Protein AF-A0A6B2XNI1-F1 (afdb_monomer)

Structure (mmCIF, N/CA/C/O backbone):
data_AF-A0A6B2XNI1-F1
#
_entry.id   AF-A0A6B2XNI1-F1
#
loop_
_atom_site.group_PDB
_atom_site.id
_atom_site.type_symbol
_atom_site.label_atom_id
_atom_site.label_alt_id
_atom_site.label_comp_id
_atom_site.label_asym_id
_atom_site.label_entity_id
_atom_site.label_seq_id
_atom_site.pdbx_PDB_ins_code
_atom_site.Cartn_x
_atom_site.Cartn_y
_atom_site.Cartn_z
_atom_site.occupancy
_atom_site.B_iso_or_equiv
_atom_site.auth_seq_id
_atom_site.auth_comp_id
_atom_site.auth_asym_id
_atom_site.auth_atom_id
_atom_site.pdbx_PDB_model_num
ATOM 1 N N . THR A 1 1 ? -15.468 13.802 8.397 1.00 84.31 1 THR A N 1
ATOM 2 C CA . THR A 1 1 ? -14.551 12.670 8.661 1.00 84.31 1 THR A CA 1
ATOM 3 C C . THR A 1 1 ? -15.213 11.389 8.190 1.00 84.31 1 THR A C 1
ATOM 5 O O . THR A 1 1 ? -16.422 11.409 7.988 1.00 84.31 1 THR A O 1
ATOM 8 N N . VAL A 1 2 ? -14.465 10.295 7.998 1.00 89.69 2 VAL A N 1
ATOM 9 C CA . VAL A 1 2 ? -15.068 8.983 7.670 1.00 89.69 2 VAL A CA 1
ATOM 10 C C . VAL A 1 2 ? -16.081 8.567 8.742 1.00 89.69 2 VAL A C 1
ATOM 12 O O . VAL A 1 2 ? -17.161 8.098 8.404 1.00 89.69 2 VAL A O 1
ATOM 15 N N . ASP A 1 3 ? -15.788 8.853 10.015 1.00 91.31 3 ASP A N 1
ATOM 16 C CA . ASP A 1 3 ? -16.727 8.674 11.130 1.00 91.31 3 ASP A CA 1
ATOM 17 C C . ASP A 1 3 ? -18.096 9.334 10.878 1.00 91.31 3 ASP A C 1
ATOM 19 O O . ASP A 1 3 ? -19.131 8.683 11.011 1.00 91.31 3 ASP A O 1
ATOM 23 N N . 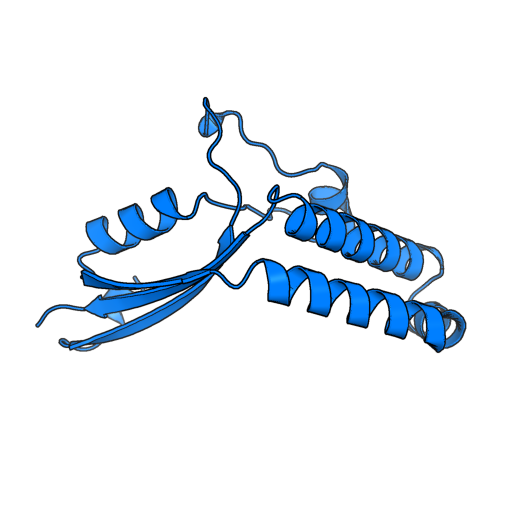ALA A 1 4 ? -18.124 10.603 10.459 1.00 94.00 4 ALA A N 1
ATOM 24 C CA . ALA A 1 4 ? -19.371 11.342 10.247 1.00 94.00 4 ALA A CA 1
ATOM 25 C C . ALA A 1 4 ? -20.240 10.776 9.105 1.00 94.00 4 ALA A C 1
ATOM 27 O O . ALA A 1 4 ? -21.420 11.106 9.015 1.00 94.00 4 ALA A O 1
ATOM 28 N N . LEU A 1 5 ? -19.666 9.939 8.234 1.00 96.12 5 LEU A N 1
ATOM 29 C CA . LEU A 1 5 ? -20.365 9.289 7.123 1.00 96.12 5 LEU A CA 1
ATOM 30 C C . LEU A 1 5 ? -20.950 7.920 7.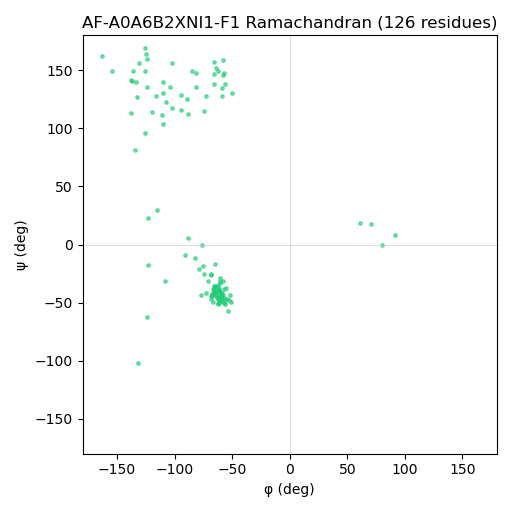502 1.00 96.12 5 LEU A C 1
ATOM 32 O O . LEU A 1 5 ? -21.705 7.346 6.719 1.00 96.12 5 LEU A O 1
ATOM 36 N N . LEU A 1 6 ? -20.614 7.390 8.681 1.00 97.31 6 LEU A N 1
ATOM 37 C CA . LEU A 1 6 ? -21.093 6.099 9.162 1.00 97.31 6 LEU A CA 1
ATOM 38 C C . LEU A 1 6 ? -22.175 6.281 10.230 1.00 97.31 6 LEU A C 1
ATOM 40 O O . LEU A 1 6 ? -22.046 7.083 11.162 1.00 97.31 6 LEU A O 1
ATOM 44 N N . ALA A 1 7 ? -23.244 5.494 10.100 1.00 97.38 7 ALA A N 1
ATOM 45 C CA . ALA A 1 7 ? -24.245 5.341 11.147 1.00 97.38 7 ALA A CA 1
ATOM 46 C C . ALA A 1 7 ? -23.635 4.651 12.387 1.00 97.38 7 ALA A C 1
ATOM 48 O O . ALA A 1 7 ? -22.649 3.918 12.242 1.00 97.38 7 ALA A O 1
ATOM 49 N N . PRO A 1 8 ? -24.217 4.833 13.586 1.00 96.81 8 PRO A N 1
ATOM 50 C CA . PRO A 1 8 ? -23.864 4.041 14.765 1.00 96.81 8 PRO A CA 1
ATOM 51 C C . PRO A 1 8 ? -23.887 2.532 14.454 1.00 96.81 8 PRO A C 1
ATOM 53 O O . PRO A 1 8 ? -24.834 2.037 13.838 1.00 96.81 8 PRO A O 1
ATOM 56 N N . GLY A 1 9 ? -22.824 1.807 14.811 1.00 96.88 9 GLY A N 1
ATOM 57 C CA . GLY A 1 9 ? -22.617 0.393 14.455 1.00 96.88 9 GLY A CA 1
ATOM 58 C C . GLY A 1 9 ? -22.092 0.136 13.031 1.00 96.88 9 GLY A C 1
ATOM 59 O O . GLY A 1 9 ? -21.888 -1.020 12.649 1.00 96.88 9 GLY A O 1
ATOM 60 N N . GLY A 1 10 ? -21.872 1.184 12.231 1.00 97.81 10 GLY A N 1
ATOM 61 C CA . GLY A 1 10 ? -21.325 1.099 10.877 1.00 97.81 10 GLY A CA 1
ATOM 62 C C . GLY A 1 10 ? -19.892 0.559 10.848 1.00 97.81 10 GLY A C 1
ATOM 63 O O . GLY A 1 10 ? -19.132 0.724 11.801 1.00 97.81 10 GLY A O 1
ATOM 64 N N . ARG A 1 11 ? -19.514 -0.091 9.741 1.00 97.94 11 ARG A N 1
ATOM 65 C CA . ARG A 1 11 ? -18.201 -0.732 9.573 1.00 97.94 11 ARG A CA 1
ATOM 66 C C . ARG A 1 11 ? -17.341 0.013 8.560 1.00 97.94 11 ARG A C 1
ATOM 68 O O . ARG A 1 11 ? -17.830 0.401 7.502 1.00 97.94 11 ARG A O 1
ATOM 75 N N . LEU A 1 12 ? -16.056 0.132 8.868 1.00 98.12 12 LEU A N 1
ATOM 76 C CA . LEU A 1 12 ? -15.007 0.620 7.984 1.00 98.12 12 LEU A CA 1
ATOM 77 C C . LEU A 1 12 ? -14.017 -0.516 7.735 1.00 98.12 12 LEU A C 1
ATOM 79 O O . LEU A 1 12 ? -13.505 -1.097 8.687 1.00 98.12 12 LEU A O 1
ATOM 83 N N . LEU A 1 13 ? -13.723 -0.809 6.471 1.00 98.31 13 LEU A N 1
ATOM 84 C CA . LEU A 1 13 ? -12.600 -1.665 6.101 1.00 98.31 13 LEU A CA 1
ATOM 85 C C . LEU A 1 13 ? -11.539 -0.798 5.428 1.00 98.31 13 LEU A C 1
ATOM 87 O O . LEU A 1 13 ? -11.700 -0.398 4.276 1.00 98.31 13 LEU A O 1
ATOM 91 N N . ASN A 1 14 ? -10.468 -0.489 6.153 1.00 98.06 14 ASN A N 1
ATOM 92 C CA . ASN A 1 14 ? -9.328 0.231 5.604 1.00 98.06 14 ASN A CA 1
ATOM 93 C C . ASN A 1 14 ? -8.330 -0.768 5.005 1.00 98.06 14 ASN A C 1
ATOM 95 O O . ASN A 1 14 ? -7.705 -1.528 5.743 1.00 98.06 14 ASN A O 1
ATOM 99 N N . HIS A 1 15 ? -8.177 -0.764 3.681 1.00 98.12 15 HIS A N 1
ATOM 100 C CA . HIS A 1 15 ? -7.161 -1.546 2.977 1.00 98.12 15 HIS A CA 1
ATOM 101 C C . HIS A 1 15 ? -6.001 -0.636 2.576 1.00 98.12 15 HIS A C 1
ATOM 103 O O . HIS A 1 15 ? -6.194 0.292 1.792 1.00 98.12 15 HIS A O 1
ATOM 109 N N . GLN A 1 16 ? -4.809 -0.901 3.104 1.00 95.88 16 GLN A N 1
ATOM 110 C CA . GLN A 1 16 ? -3.646 -0.035 2.925 1.00 95.88 16 GLN A CA 1
ATOM 111 C C . GLN A 1 16 ? -2.375 -0.822 2.618 1.00 95.88 16 GLN A C 1
ATOM 113 O O . GLN A 1 16 ? -2.180 -1.935 3.113 1.00 95.88 16 GLN A O 1
ATOM 118 N N . ILE A 1 17 ? -1.479 -0.195 1.858 1.00 97.56 17 ILE A N 1
ATOM 119 C CA . ILE A 1 17 ? -0.057 -0.540 1.872 1.00 97.56 17 ILE A CA 1
ATOM 120 C C . ILE A 1 17 ? 0.553 0.164 3.086 1.00 97.56 17 ILE A C 1
ATOM 122 O O . ILE A 1 17 ? 0.255 1.327 3.343 1.00 97.56 17 ILE A O 1
ATOM 126 N N . ALA A 1 18 ? 1.383 -0.547 3.835 1.00 96.50 18 ALA A N 1
ATOM 127 C CA . ALA A 1 18 ? 2.070 -0.040 5.012 1.00 96.50 18 ALA A CA 1
ATOM 128 C C . ALA A 1 18 ? 3.581 -0.256 4.883 1.00 96.50 18 ALA A C 1
ATOM 130 O O . ALA A 1 18 ? 4.051 -1.015 4.030 1.00 96.50 18 ALA A O 1
ATOM 131 N N . ARG A 1 19 ? 4.344 0.364 5.778 1.00 95.44 19 ARG A N 1
ATOM 132 C CA . ARG A 1 19 ? 5.771 0.080 5.974 1.00 95.44 19 ARG A CA 1
ATOM 133 C C . ARG A 1 19 ? 6.065 -0.281 7.433 1.00 95.44 19 ARG A C 1
ATOM 135 O O . ARG A 1 19 ? 5.237 -0.012 8.306 1.00 95.44 19 ARG A O 1
ATOM 142 N N . PRO A 1 20 ? 7.225 -0.884 7.730 1.00 94.50 20 PRO A N 1
ATOM 143 C CA . PRO A 1 20 ? 7.729 -0.932 9.095 1.00 94.50 20 PRO A CA 1
ATOM 144 C C . PRO A 1 20 ? 7.883 0.482 9.686 1.00 94.50 20 PRO A C 1
ATOM 146 O O . PRO A 1 20 ? 8.180 1.424 8.942 1.00 94.50 20 PRO A O 1
ATOM 149 N N . PRO A 1 21 ? 7.691 0.645 11.005 1.00 94.44 21 PRO A N 1
ATOM 150 C CA . PRO A 1 21 ? 8.018 1.896 11.672 1.00 94.44 21 PRO A CA 1
ATOM 151 C C . PRO A 1 21 ? 9.529 2.150 11.635 1.00 94.44 21 PRO A C 1
ATOM 153 O O . PRO A 1 21 ? 10.336 1.218 11.698 1.00 94.44 21 PRO A O 1
ATOM 156 N N . GLU A 1 22 ? 9.897 3.418 11.560 1.00 92.00 22 GLU A N 1
ATOM 157 C CA . GLU A 1 22 ? 11.252 3.932 11.683 1.00 92.00 22 GLU A CA 1
ATOM 158 C C . GLU A 1 22 ? 11.457 4.536 13.084 1.00 92.00 22 GLU A C 1
ATOM 160 O O . GLU A 1 22 ? 10.492 4.918 13.748 1.00 92.00 22 GLU A O 1
ATOM 165 N N . PRO A 1 23 ? 12.706 4.623 13.582 1.00 91.38 23 PRO A N 1
ATOM 166 C CA . PRO A 1 23 ? 12.981 5.267 14.869 1.00 91.38 23 PRO A CA 1
ATOM 167 C C . PRO A 1 23 ? 12.584 6.748 14.916 1.00 91.38 23 PRO A C 1
ATOM 169 O O . PRO A 1 23 ? 12.219 7.244 15.979 1.00 91.38 23 PRO A O 1
ATOM 172 N N . ASP A 1 24 ? 12.676 7.435 13.775 1.00 91.62 24 ASP A N 1
ATOM 173 C CA . ASP A 1 24 ? 12.286 8.830 13.593 1.00 91.62 24 ASP A CA 1
ATOM 174 C C . ASP A 1 24 ? 11.302 8.925 12.420 1.00 91.62 24 ASP A C 1
ATOM 176 O O . ASP A 1 24 ? 11.688 8.959 11.254 1.00 91.62 24 ASP A O 1
ATOM 180 N N . GLU A 1 25 ? 10.012 8.929 12.745 1.00 90.25 25 GLU A N 1
ATOM 181 C CA . GLU A 1 25 ? 8.934 8.998 11.756 1.00 90.25 25 GLU A CA 1
ATOM 182 C C . GLU A 1 25 ? 8.869 10.359 11.041 1.00 90.25 25 GLU A C 1
ATOM 184 O O . GLU A 1 25 ? 8.413 10.420 9.902 1.00 90.25 25 GLU A O 1
ATOM 189 N N . GLU A 1 26 ? 9.353 11.446 11.655 1.00 88.06 26 GLU A N 1
ATOM 190 C CA . GLU A 1 26 ? 9.365 12.780 11.031 1.00 88.06 26 GLU A CA 1
ATOM 191 C C . GLU A 1 26 ? 10.450 12.895 9.948 1.00 88.06 26 GLU A C 1
ATOM 193 O O . GLU A 1 26 ? 10.332 13.688 9.000 1.00 88.06 26 GLU A O 1
ATOM 198 N N . ALA A 1 27 ? 11.502 12.082 10.061 1.00 85.25 27 ALA A N 1
ATOM 199 C CA . ALA A 1 27 ? 12.569 11.980 9.076 1.00 85.25 27 ALA A CA 1
ATOM 200 C C . ALA A 1 27 ? 12.226 11.070 7.887 1.00 85.25 27 ALA A C 1
ATOM 202 O O . ALA A 1 27 ? 12.950 11.118 6.889 1.00 85.25 27 ALA A O 1
ATOM 203 N N . HIS A 1 28 ? 11.142 10.286 7.949 1.00 85.06 28 HIS A N 1
ATOM 204 C CA . HIS A 1 28 ? 10.765 9.392 6.856 1.00 85.06 28 HIS A CA 1
ATOM 205 C C . HIS A 1 28 ? 10.539 10.174 5.556 1.00 85.06 28 HIS A C 1
ATOM 207 O O . HIS A 1 28 ? 9.890 11.224 5.538 1.00 85.06 28 HIS A O 1
ATOM 213 N N . ARG A 1 29 ? 11.083 9.668 4.449 1.00 84.19 29 ARG A N 1
ATOM 214 C CA . ARG A 1 29 ? 10.876 10.213 3.105 1.00 84.19 29 ARG A CA 1
ATOM 215 C C . ARG A 1 29 ? 10.564 9.070 2.156 1.00 84.19 29 ARG A C 1
ATOM 217 O O . ARG A 1 29 ? 11.204 8.018 2.216 1.00 84.19 29 ARG A O 1
ATOM 224 N N . ILE A 1 30 ? 9.618 9.308 1.255 1.00 84.94 30 ILE A N 1
ATOM 225 C CA . ILE A 1 30 ? 9.372 8.410 0.134 1.00 84.94 30 ILE A CA 1
ATOM 226 C C . ILE A 1 30 ? 10.614 8.327 -0.770 1.00 84.94 30 ILE A C 1
ATOM 228 O O . ILE A 1 30 ? 11.401 9.266 -0.881 1.00 84.94 30 ILE A O 1
ATOM 232 N N . ASP A 1 31 ? 10.796 7.172 -1.409 1.00 90.00 31 ASP A N 1
ATOM 233 C CA . ASP A 1 31 ? 11.847 6.952 -2.399 1.00 90.00 31 ASP A CA 1
ATOM 234 C C . ASP A 1 31 ? 11.718 7.942 -3.573 1.00 90.00 31 ASP A C 1
ATOM 236 O O . ASP A 1 31 ? 10.657 8.048 -4.192 1.00 90.00 31 ASP A O 1
ATOM 240 N N . GLU A 1 32 ? 12.813 8.637 -3.898 1.00 92.56 32 GLU A N 1
ATOM 241 C CA . GLU A 1 32 ? 12.838 9.706 -4.908 1.00 92.56 32 GLU A CA 1
ATOM 242 C C . GLU A 1 32 ? 12.383 9.231 -6.296 1.00 92.56 32 GLU A C 1
ATOM 244 O O . GLU A 1 32 ? 11.797 10.000 -7.057 1.00 92.56 32 GLU A O 1
ATOM 249 N N . PHE A 1 33 ? 12.631 7.964 -6.655 1.00 94.81 33 PHE A N 1
ATOM 250 C CA . PHE A 1 33 ? 12.163 7.425 -7.929 1.00 94.81 33 PHE A CA 1
ATOM 251 C C . PHE A 1 33 ? 10.648 7.203 -7.913 1.00 94.81 33 PHE A C 1
ATOM 253 O O . PHE A 1 33 ? 9.975 7.508 -8.901 1.00 94.81 33 PHE A O 1
ATOM 260 N N . ILE A 1 34 ? 10.099 6.678 -6.815 1.00 93.38 34 ILE A N 1
ATOM 261 C CA . ILE A 1 34 ? 8.650 6.480 -6.689 1.00 93.38 34 ILE A CA 1
ATOM 262 C C . ILE A 1 34 ? 7.931 7.829 -6.727 1.00 93.38 34 ILE A C 1
ATOM 264 O O . ILE A 1 34 ? 6.975 7.962 -7.494 1.00 93.38 34 ILE A O 1
ATOM 268 N N . ASP A 1 35 ? 8.419 8.814 -5.975 1.00 93.56 35 ASP A N 1
ATOM 269 C CA . ASP A 1 35 ? 7.849 10.163 -5.932 1.00 93.56 35 ASP A CA 1
ATOM 270 C C . ASP A 1 35 ? 7.904 10.847 -7.306 1.00 93.56 35 ASP A C 1
ATOM 272 O O . ASP A 1 35 ? 6.891 11.301 -7.836 1.00 93.56 35 ASP A O 1
ATOM 276 N N . ALA A 1 36 ? 9.063 10.821 -7.969 1.00 94.25 36 ALA A N 1
ATOM 277 C CA . ALA A 1 36 ? 9.230 11.509 -9.245 1.00 94.25 36 ALA A CA 1
ATOM 278 C C . ALA A 1 36 ? 8.476 10.853 -10.419 1.00 94.25 36 ALA A C 1
ATOM 280 O O . ALA A 1 36 ? 8.091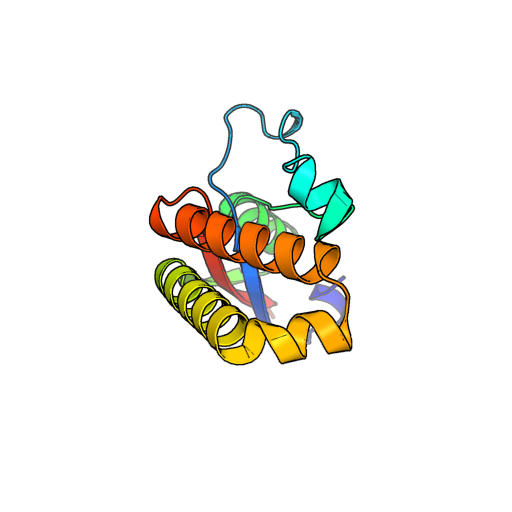 11.548 -11.364 1.00 94.25 36 ALA A O 1
ATOM 281 N N . TYR A 1 37 ? 8.299 9.525 -10.419 1.00 95.19 37 TYR A N 1
ATOM 282 C CA . TYR A 1 37 ? 7.874 8.797 -11.625 1.00 95.19 37 TYR A CA 1
ATOM 283 C C . TYR A 1 37 ? 6.596 7.965 -11.493 1.00 95.19 37 TYR A C 1
ATOM 285 O O . TYR A 1 37 ? 6.030 7.593 -12.528 1.00 95.19 37 TYR A O 1
ATOM 293 N N . VAL A 1 38 ? 6.145 7.638 -10.278 1.00 95.69 38 VAL A N 1
ATOM 294 C CA . VAL A 1 38 ? 5.055 6.669 -10.069 1.00 95.69 38 VAL A CA 1
ATOM 295 C C . VAL A 1 38 ? 3.910 7.267 -9.259 1.00 95.69 38 VAL A C 1
ATOM 297 O O . VAL A 1 38 ? 2.799 7.369 -9.781 1.00 95.69 38 VAL A O 1
ATOM 300 N N . PHE A 1 39 ? 4.180 7.666 -8.016 1.00 94.31 39 PHE A N 1
ATOM 301 C CA . PHE A 1 39 ? 3.201 8.211 -7.077 1.00 94.31 39 PHE A CA 1
ATOM 302 C C . PHE A 1 39 ? 3.765 9.462 -6.396 1.00 94.31 39 PHE A C 1
ATOM 304 O O . PHE A 1 39 ? 4.247 9.362 -5.267 1.00 94.31 39 PHE A O 1
ATOM 311 N N . PRO A 1 40 ? 3.698 10.622 -7.075 1.00 92.06 40 PRO A N 1
ATOM 312 C CA . PRO A 1 40 ? 4.029 11.899 -6.458 1.00 92.06 40 PRO A CA 1
ATOM 313 C C . PRO A 1 40 ? 3.176 12.131 -5.213 1.00 92.06 40 PRO A C 1
ATOM 315 O O . PRO A 1 40 ? 1.977 11.828 -5.236 1.00 92.06 40 PRO A O 1
ATOM 318 N N . ASP A 1 41 ? 3.795 12.641 -4.149 1.00 86.69 41 ASP A N 1
ATOM 319 C CA . ASP A 1 41 ? 3.164 12.887 -2.843 1.00 86.69 41 ASP A CA 1
ATOM 320 C C . ASP A 1 41 ? 2.615 11.613 -2.163 1.00 86.69 41 ASP A C 1
ATOM 322 O O . ASP A 1 41 ? 1.767 11.673 -1.267 1.00 86.69 41 ASP A O 1
ATOM 326 N N . GLY A 1 42 ? 3.075 10.436 -2.599 1.00 85.31 42 GLY A N 1
ATOM 327 C CA . GLY A 1 42 ? 2.762 9.172 -1.949 1.00 85.31 42 GLY A CA 1
ATOM 328 C C . GLY A 1 42 ? 3.379 9.107 -0.553 1.00 85.31 42 GLY A C 1
ATOM 329 O O . GLY A 1 42 ? 4.536 9.459 -0.356 1.00 85.31 42 GLY A O 1
ATOM 330 N N . GLU A 1 43 ? 2.623 8.600 0.415 1.00 87.50 43 GLU A N 1
ATOM 331 C CA . GLU A 1 43 ? 3.104 8.392 1.780 1.00 87.50 43 GLU A CA 1
ATOM 332 C C . GLU A 1 43 ? 2.628 7.029 2.277 1.00 87.50 43 GLU A C 1
ATOM 334 O O . GLU A 1 43 ? 1.502 6.605 1.993 1.00 87.50 43 GLU A O 1
ATOM 339 N N . LEU A 1 44 ? 3.492 6.326 3.008 1.00 92.56 44 LEU A N 1
ATOM 340 C CA . LEU A 1 44 ? 3.175 5.031 3.594 1.00 92.56 44 LEU A CA 1
ATOM 341 C C . LEU A 1 44 ? 3.310 5.138 5.103 1.00 92.56 44 LEU A C 1
ATOM 343 O O . LEU A 1 44 ? 4.402 5.281 5.643 1.00 92.56 44 LEU A O 1
ATOM 347 N N . SER A 1 45 ? 2.191 4.996 5.802 1.00 94.25 45 SER A N 1
ATOM 348 C CA . SER A 1 45 ? 2.203 4.972 7.259 1.00 94.25 45 SER A CA 1
ATOM 349 C C . SER A 1 45 ? 2.489 3.566 7.794 1.00 94.25 45 SER A C 1
ATOM 351 O O . SER A 1 45 ? 2.086 2.561 7.190 1.00 94.25 45 SER A O 1
ATOM 353 N N . PRO A 1 46 ? 3.134 3.452 8.965 1.00 96.56 46 PRO A N 1
ATOM 354 C CA . PRO A 1 46 ? 3.131 2.214 9.720 1.00 96.56 46 PRO A CA 1
ATOM 355 C C . PRO A 1 46 ? 1.710 1.775 10.056 1.00 96.56 46 PRO A C 1
ATOM 357 O O . PRO A 1 46 ? 0.847 2.595 10.372 1.00 96.56 46 PRO A O 1
ATOM 360 N N . LEU A 1 47 ? 1.480 0.460 10.085 1.00 97.38 47 LEU A N 1
ATOM 361 C CA . LEU A 1 47 ? 0.192 -0.111 10.493 1.00 97.38 47 LEU A CA 1
ATOM 362 C C . LEU A 1 47 ? -0.281 0.442 11.847 1.00 97.38 47 LEU A C 1
ATOM 364 O O . LEU A 1 47 ? -1.455 0.772 12.000 1.00 97.38 47 LEU A O 1
ATOM 368 N N . GLY A 1 48 ? 0.638 0.547 12.813 1.00 97.00 48 GLY A N 1
ATOM 369 C CA . GLY A 1 48 ? 0.339 1.047 14.155 1.00 97.00 48 GLY A CA 1
ATOM 370 C C . GLY A 1 48 ? -0.141 2.498 14.160 1.00 97.00 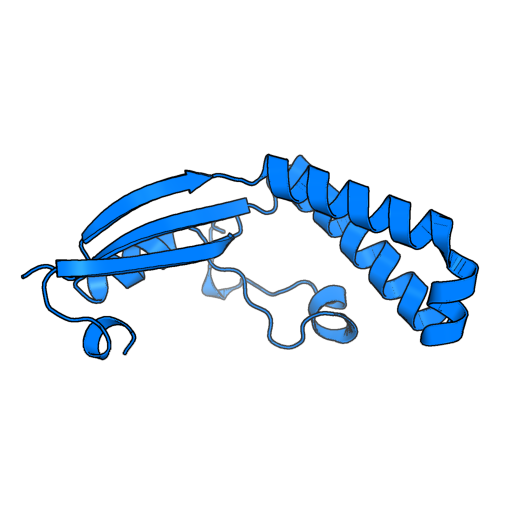48 GLY A C 1
ATOM 371 O O . GLY A 1 48 ? -1.038 2.829 14.930 1.00 97.00 48 GLY A O 1
ATOM 372 N N . THR A 1 49 ? 0.387 3.338 13.264 1.00 96.56 49 THR A N 1
ATOM 373 C CA . THR A 1 49 ? -0.077 4.719 13.090 1.00 96.56 49 THR A CA 1
ATOM 374 C C . THR A 1 49 ? -1.536 4.728 12.654 1.00 96.56 49 THR A C 1
ATOM 376 O O . THR A 1 49 ? -2.360 5.348 13.318 1.00 96.56 49 THR A O 1
ATOM 379 N N . THR A 1 50 ? -1.890 3.965 11.616 1.00 96.94 50 THR A N 1
ATOM 380 C CA . THR A 1 50 ? -3.276 3.889 11.131 1.00 96.94 50 THR A CA 1
ATOM 381 C C . THR A 1 50 ? -4.240 3.351 12.186 1.00 96.94 50 THR A C 1
ATOM 383 O O . THR A 1 50 ? -5.322 3.904 12.361 1.00 96.94 50 THR A O 1
ATOM 386 N N . VAL A 1 51 ? -3.864 2.283 12.898 1.00 98.19 51 VAL A N 1
ATOM 387 C CA . VAL A 1 51 ? -4.682 1.726 13.990 1.00 98.19 51 VAL A CA 1
ATOM 388 C C . VAL A 1 51 ? -4.905 2.778 15.077 1.00 98.19 51 VAL A C 1
ATOM 390 O O . VAL A 1 51 ? -6.046 3.015 15.464 1.00 98.19 51 VAL A O 1
ATOM 393 N N . GLY A 1 52 ? -3.843 3.470 15.499 1.00 97.88 52 GLY A N 1
ATOM 394 C CA . GLY A 1 52 ? -3.941 4.531 16.497 1.00 97.88 52 GLY A CA 1
ATOM 395 C C . GLY A 1 52 ? -4.824 5.699 16.049 1.00 97.88 52 GLY A C 1
ATOM 396 O O . GLY A 1 52 ? -5.612 6.202 16.844 1.00 97.88 52 GLY A O 1
ATOM 397 N N . GLU A 1 53 ? -4.747 6.115 14.783 1.00 97.06 53 GLU A N 1
ATOM 398 C CA . GLU A 1 53 ? -5.616 7.171 14.244 1.00 97.06 53 GLU A CA 1
ATOM 399 C C . GLU A 1 53 ? -7.090 6.750 14.186 1.00 97.06 53 GLU A C 1
ATOM 401 O O . GLU A 1 53 ? -7.970 7.552 14.502 1.00 97.06 53 GLU A O 1
ATOM 406 N N . LEU A 1 54 ? -7.381 5.490 13.846 1.00 97.69 54 LEU A N 1
ATOM 407 C CA . LEU A 1 54 ? -8.748 4.963 13.886 1.00 97.69 54 LEU A CA 1
ATOM 408 C C . LEU A 1 54 ? -9.318 4.993 15.310 1.00 97.69 54 LEU A C 1
ATOM 410 O O . LEU A 1 54 ? -10.434 5.477 15.509 1.00 97.69 54 LEU A O 1
ATOM 414 N N . GLU A 1 55 ? -8.547 4.543 16.300 1.00 97.62 55 GLU A N 1
ATOM 415 C CA . GLU A 1 55 ? -8.965 4.565 17.707 1.00 97.62 55 GLU A CA 1
ATOM 416 C C . GLU A 1 55 ? -9.146 5.997 18.235 1.00 97.62 55 GLU A C 1
ATOM 418 O O . GLU A 1 55 ? -10.159 6.299 18.868 1.00 97.62 55 GLU A O 1
ATOM 423 N N . ARG A 1 56 ? -8.224 6.921 17.917 1.00 97.25 56 ARG A N 1
ATOM 424 C CA . ARG A 1 56 ? -8.351 8.353 18.262 1.00 97.25 56 ARG A CA 1
ATOM 425 C C . ARG A 1 56 ? -9.583 8.997 17.633 1.00 97.25 56 ARG A C 1
ATOM 427 O O . ARG A 1 56 ? -10.183 9.882 18.238 1.00 97.25 56 ARG A O 1
ATOM 434 N N . ALA A 1 57 ? -9.970 8.548 16.441 1.00 96.19 57 ALA A N 1
ATOM 435 C CA . ALA A 1 57 ? -11.179 8.989 15.757 1.00 96.19 57 ALA A CA 1
ATOM 436 C C . ALA A 1 57 ? -12.475 8.375 16.328 1.00 96.19 57 ALA A C 1
ATOM 438 O O . ALA A 1 57 ? -13.556 8.702 15.839 1.00 96.19 57 ALA A O 1
ATOM 439 N N . GLY A 1 58 ? -12.386 7.524 17.357 1.00 95.88 58 GLY A N 1
ATOM 440 C CA . GLY A 1 58 ? -13.530 6.930 18.050 1.00 95.88 58 GLY A CA 1
ATOM 441 C C . GLY A 1 58 ? -13.988 5.585 17.488 1.00 95.88 58 GLY A C 1
ATOM 442 O O . GLY A 1 58 ? -15.030 5.087 17.907 1.00 95.88 58 GLY A O 1
ATOM 443 N N . PHE A 1 59 ? -13.241 4.983 16.558 1.00 98.25 59 PHE A N 1
ATOM 444 C CA . PHE A 1 59 ? -13.537 3.638 16.074 1.00 98.25 59 PHE A CA 1
ATOM 445 C C . PHE A 1 59 ? -13.002 2.558 17.020 1.00 98.25 59 PHE A C 1
ATOM 447 O O . PHE A 1 59 ? -11.933 2.692 17.605 1.00 98.25 59 PHE A O 1
ATOM 454 N N . GLU A 1 60 ? -13.711 1.434 17.097 1.00 98.06 60 GLU A N 1
ATOM 455 C CA . GLU A 1 60 ? -13.221 0.194 17.701 1.00 98.06 60 GLU A CA 1
ATOM 456 C C . GLU A 1 60 ? -12.623 -0.692 16.598 1.00 98.06 60 GLU A C 1
ATOM 458 O O . GLU A 1 60 ? -13.348 -1.141 15.702 1.00 98.06 60 GLU A O 1
ATOM 463 N N . VAL A 1 61 ? -11.316 -0.966 16.641 1.00 98.31 61 VAL A N 1
ATOM 464 C CA . VAL A 1 61 ? -10.682 -1.918 15.715 1.00 98.31 61 VAL A CA 1
ATOM 465 C C . VAL A 1 61 ? -11.082 -3.343 16.096 1.00 98.31 61 VAL A C 1
ATOM 467 O O . VAL A 1 61 ? -10.959 -3.759 17.244 1.00 98.31 61 VAL A O 1
ATOM 470 N N . ARG A 1 62 ? -11.591 -4.096 15.119 1.00 98.38 62 ARG A N 1
ATOM 471 C CA . ARG A 1 62 ? -12.140 -5.446 15.304 1.00 98.38 62 ARG A CA 1
ATOM 472 C C . ARG A 1 62 ? -11.275 -6.549 14.734 1.00 98.38 62 ARG A C 1
ATOM 474 O O . ARG A 1 62 ? -11.325 -7.658 15.253 1.00 98.38 62 ARG A O 1
ATOM 481 N N . ASP A 1 63 ? -10.559 -6.264 13.657 1.00 98.69 63 ASP A N 1
ATOM 482 C CA . ASP A 1 63 ? -9.699 -7.236 12.998 1.00 98.69 63 ASP A CA 1
ATOM 483 C C . ASP A 1 63 ? -8.575 -6.533 12.237 1.00 98.69 63 ASP A C 1
ATOM 485 O O . ASP A 1 63 ? -8.743 -5.405 11.755 1.00 98.69 63 ASP A O 1
ATOM 489 N N . VAL A 1 64 ? -7.432 -7.209 12.149 1.00 98.50 64 VAL A N 1
ATOM 490 C CA . VAL A 1 64 ? -6.284 -6.779 11.357 1.00 98.50 64 VAL A CA 1
ATOM 491 C C . VAL A 1 64 ? -5.712 -7.989 10.632 1.00 98.50 64 VAL A C 1
ATOM 493 O O . VAL A 1 64 ? -5.113 -8.867 11.251 1.00 98.50 64 VAL A O 1
ATOM 496 N N . GLU A 1 65 ? -5.824 -7.988 9.309 1.00 98.62 65 GLU A N 1
ATOM 497 C CA . GLU A 1 65 ? -5.293 -9.045 8.454 1.00 98.62 65 GLU A CA 1
ATOM 498 C C . GLU A 1 65 ? -4.093 -8.535 7.650 1.00 98.62 65 GLU A C 1
ATOM 500 O O . GLU A 1 65 ? -4.148 -7.477 7.015 1.00 98.62 65 GLU A O 1
ATOM 505 N N . ALA A 1 66 ? -2.993 -9.292 7.666 1.00 98.06 66 ALA A N 1
ATOM 506 C CA . ALA A 1 66 ? -1.820 -9.032 6.839 1.00 98.06 66 ALA A CA 1
ATOM 507 C C . ALA A 1 66 ? -1.890 -9.846 5.537 1.00 98.06 66 ALA A C 1
ATOM 509 O O . ALA A 1 66 ? -2.053 -11.061 5.548 1.00 98.06 66 ALA A O 1
ATOM 510 N N . LEU A 1 67 ? -1.713 -9.167 4.406 1.00 98.19 67 LEU A N 1
ATOM 511 C CA . LEU A 1 67 ? -1.779 -9.705 3.043 1.00 98.19 67 LEU A CA 1
ATOM 512 C C . LEU A 1 67 ? -0.4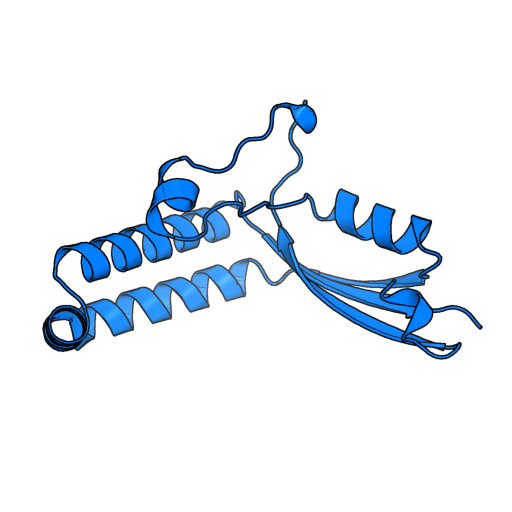82 -9.439 2.256 1.00 98.19 67 LEU A C 1
ATOM 514 O O . LEU A 1 67 ? -0.487 -9.399 1.024 1.00 98.19 67 LEU A O 1
ATOM 518 N N . ARG A 1 68 ? 0.637 -9.229 2.955 1.00 98.00 68 ARG A N 1
ATOM 519 C CA . ARG A 1 68 ? 1.938 -8.852 2.375 1.00 98.00 68 ARG A CA 1
ATOM 520 C C . ARG A 1 68 ? 2.384 -9.808 1.263 1.00 98.00 68 ARG A C 1
ATOM 522 O O . ARG A 1 68 ? 2.773 -9.368 0.183 1.00 98.00 68 ARG A O 1
ATOM 529 N N . GLU A 1 69 ? 2.304 -11.109 1.512 1.00 98.31 69 GLU A N 1
ATOM 530 C CA . GLU A 1 69 ? 2.714 -12.165 0.586 1.00 98.31 69 GLU A CA 1
ATOM 531 C C . GLU A 1 69 ? 1.836 -12.176 -0.673 1.00 98.31 69 GLU A C 1
ATOM 533 O O . GLU A 1 69 ? 2.333 -12.372 -1.782 1.00 98.31 69 GLU A O 1
ATOM 538 N N . HIS A 1 70 ? 0.541 -11.879 -0.530 1.00 98.56 70 HIS A N 1
ATOM 539 C CA . HIS A 1 70 ? -0.373 -11.757 -1.666 1.00 98.56 70 HIS A CA 1
ATOM 540 C C . HIS A 1 70 ? 0.006 -10.583 -2.578 1.00 98.56 70 HIS A C 1
ATOM 542 O O . HIS A 1 70 ? -0.088 -10.697 -3.804 1.00 98.56 70 HIS A O 1
ATOM 548 N N . TYR A 1 71 ? 0.486 -9.473 -2.010 1.00 98.44 71 TYR A N 1
ATOM 549 C CA . TYR A 1 71 ? 0.960 -8.326 -2.787 1.00 98.44 71 TYR A CA 1
ATOM 550 C C . TYR A 1 71 ? 2.215 -8.656 -3.603 1.00 98.44 71 TYR A C 1
ATOM 552 O O . TYR A 1 71 ? 2.288 -8.302 -4.781 1.00 98.44 71 TYR A O 1
ATOM 560 N N . ALA A 1 72 ? 3.164 -9.394 -3.018 1.00 98.50 72 ALA A N 1
ATOM 561 C CA . ALA A 1 72 ? 4.334 -9.888 -3.742 1.00 98.50 72 ALA A CA 1
ATOM 562 C C . ALA A 1 72 ? 3.924 -10.743 -4.954 1.00 98.50 72 ALA A C 1
ATOM 564 O O . ALA A 1 72 ? 4.341 -10.463 -6.081 1.00 98.50 72 ALA A O 1
ATOM 565 N N . LEU A 1 73 ? 3.040 -11.729 -4.752 1.00 98.69 73 LEU A N 1
ATOM 566 C CA . LEU A 1 73 ? 2.525 -12.582 -5.831 1.00 98.69 73 LEU A CA 1
ATOM 567 C C . LEU A 1 73 ? 1.816 -11.770 -6.921 1.00 98.69 73 LEU A C 1
ATOM 569 O O . LEU A 1 73 ? 2.021 -12.006 -8.113 1.00 98.69 73 LEU A O 1
ATOM 573 N N . THR A 1 74 ? 1.016 -10.785 -6.514 1.00 98.81 74 THR A N 1
ATOM 574 C CA . THR A 1 74 ? 0.285 -9.905 -7.431 1.00 98.81 74 THR A CA 1
ATOM 575 C C . THR A 1 74 ? 1.246 -9.125 -8.323 1.00 98.81 74 THR A C 1
ATOM 577 O O . THR A 1 74 ? 1.118 -9.164 -9.548 1.00 98.81 74 THR A O 1
ATOM 580 N N . LEU A 1 75 ? 2.257 -8.483 -7.735 1.00 98.75 75 LEU A N 1
ATOM 581 C CA . LEU A 1 75 ? 3.238 -7.690 -8.475 1.00 98.75 75 LEU A CA 1
ATOM 582 C C . LEU A 1 75 ? 4.102 -8.553 -9.398 1.00 98.75 75 LEU A C 1
ATOM 584 O O . LEU A 1 75 ? 4.337 -8.165 -10.541 1.00 98.75 75 LEU A O 1
ATOM 588 N N . ARG A 1 76 ? 4.507 -9.756 -8.971 1.00 98.69 76 ARG A N 1
ATOM 589 C CA . ARG A 1 76 ? 5.197 -10.719 -9.850 1.00 98.69 76 ARG A CA 1
ATOM 590 C C . ARG A 1 76 ? 4.336 -11.092 -11.05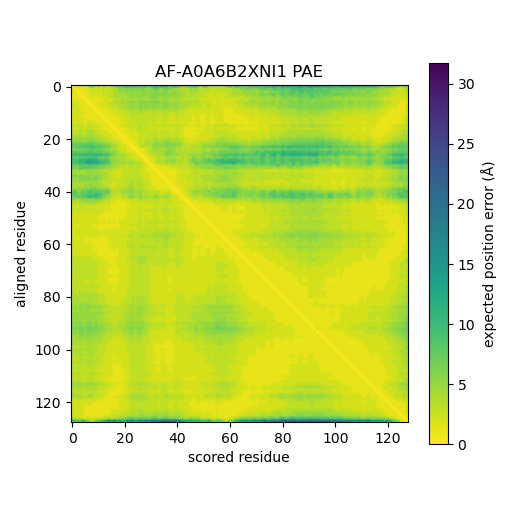4 1.00 98.69 76 ARG A C 1
ATOM 592 O O . ARG A 1 76 ? 4.820 -11.083 -12.185 1.00 98.69 76 ARG A O 1
ATOM 599 N N . ALA A 1 77 ? 3.051 -11.354 -10.830 1.00 98.88 77 ALA A N 1
ATOM 600 C CA . ALA A 1 77 ? 2.115 -11.677 -11.898 1.00 98.88 77 ALA A CA 1
ATOM 601 C C . ALA A 1 77 ? 1.833 -10.480 -12.826 1.00 98.88 77 ALA A C 1
ATOM 603 O O . ALA A 1 77 ? 1.467 -10.678 -13.986 1.00 98.88 77 ALA A O 1
ATOM 604 N N . TRP A 1 78 ? 1.971 -9.242 -12.347 1.00 98.81 78 TRP A N 1
ATOM 605 C CA . TRP A 1 78 ? 1.875 -8.041 -13.182 1.00 98.81 78 TRP A CA 1
ATOM 606 C C . TRP A 1 78 ? 3.138 -7.812 -14.008 1.00 98.81 78 TRP A C 1
ATOM 608 O O . TRP A 1 78 ? 3.027 -7.543 -15.202 1.00 98.81 78 TRP A O 1
ATOM 618 N N . VAL A 1 79 ? 4.323 -7.986 -13.414 1.00 98.81 79 VAL A N 1
ATOM 619 C CA . VAL A 1 79 ? 5.605 -7.908 -14.131 1.00 98.81 79 VAL A CA 1
ATOM 620 C C . VAL A 1 79 ? 5.640 -8.924 -15.270 1.00 98.81 79 VAL A C 1
ATOM 622 O O . VAL A 1 79 ? 5.889 -8.528 -16.404 1.00 98.81 79 VAL A O 1
ATOM 625 N N . ALA A 1 80 ? 5.301 -10.190 -15.004 1.00 98.81 80 ALA A N 1
ATOM 626 C CA . AL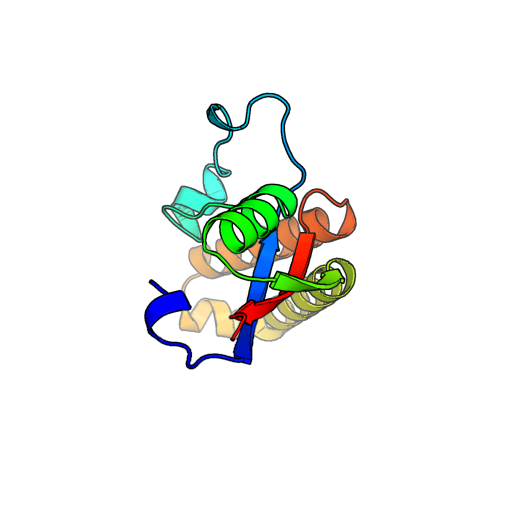A A 1 80 ? 5.270 -11.228 -16.034 1.00 98.81 80 ALA A CA 1
ATOM 627 C C . ALA A 1 80 ? 4.333 -10.854 -17.197 1.00 98.81 80 ALA A C 1
ATOM 629 O O . ALA A 1 80 ? 4.725 -10.904 -18.357 1.00 98.81 80 ALA A O 1
ATOM 630 N N . ARG A 1 81 ? 3.118 -10.370 -16.899 1.00 98.62 81 ARG A N 1
ATOM 631 C CA . ARG A 1 81 ? 2.166 -9.941 -17.939 1.00 98.62 81 ARG A CA 1
ATOM 632 C C . ARG A 1 81 ? 2.642 -8.724 -18.734 1.00 98.62 81 ARG A C 1
ATOM 634 O O . ARG A 1 81 ? 2.354 -8.640 -19.926 1.00 98.62 81 ARG A O 1
ATOM 641 N N . LEU A 1 82 ? 3.328 -7.778 -18.088 1.00 98.56 82 LEU A N 1
ATOM 642 C CA . LEU A 1 82 ? 3.917 -6.622 -18.766 1.00 98.56 82 LEU A CA 1
ATOM 643 C C . LEU A 1 82 ? 5.041 -7.058 -19.715 1.00 98.56 82 LEU A C 1
ATOM 645 O O . LEU A 1 82 ? 5.137 -6.538 -20.824 1.00 98.56 82 LEU A O 1
ATOM 649 N N . GLU A 1 83 ? 5.878 -8.001 -19.287 1.00 98.50 83 GLU A N 1
ATOM 650 C CA . GLU A 1 83 ? 6.978 -8.547 -20.086 1.00 98.50 83 GLU A CA 1
ATOM 651 C C . GLU A 1 83 ? 6.465 -9.372 -21.274 1.00 98.50 83 GLU A C 1
ATOM 653 O O . GLU A 1 83 ? 6.910 -9.148 -22.400 1.00 98.50 83 GLU A O 1
ATOM 658 N N . ASP A 1 84 ? 5.460 -10.227 -21.065 1.00 98.75 84 ASP A N 1
ATOM 659 C CA . ASP A 1 84 ? 4.828 -11.031 -22.123 1.00 98.75 84 ASP A CA 1
ATOM 660 C C . ASP A 1 84 ? 4.189 -10.169 -23.224 1.00 98.75 84 ASP A C 1
ATOM 662 O O . ASP A 1 84 ? 4.080 -10.588 -24.376 1.00 98.75 84 ASP A O 1
ATOM 666 N N . ARG A 1 85 ? 3.746 -8.954 -22.878 1.00 98.50 85 ARG A N 1
ATOM 667 C CA . ARG A 1 85 ? 3.093 -8.006 -23.796 1.00 98.50 85 ARG A CA 1
ATOM 668 C C . ARG A 1 85 ? 3.910 -6.739 -24.009 1.00 98.50 85 ARG A C 1
ATOM 670 O O . ARG A 1 85 ? 3.352 -5.669 -24.263 1.00 98.50 85 ARG A O 1
ATOM 677 N N . TRP A 1 86 ? 5.233 -6.847 -23.920 1.00 98.62 86 TRP A N 1
ATOM 678 C CA . TRP A 1 86 ? 6.125 -5.691 -23.923 1.00 98.62 86 TRP A CA 1
ATOM 679 C C . TRP A 1 86 ? 5.931 -4.773 -25.137 1.00 98.62 86 TRP A C 1
ATOM 681 O O . TRP A 1 86 ? 5.801 -3.559 -24.983 1.00 98.62 86 TRP A O 1
ATOM 691 N N . GLU A 1 87 ? 5.859 -5.335 -26.346 1.00 98.62 87 GLU A N 1
ATOM 692 C CA . GLU A 1 87 ? 5.678 -4.552 -27.578 1.00 98.62 87 GLU A CA 1
ATOM 693 C C . GLU A 1 87 ? 4.364 -3.760 -27.584 1.00 98.62 87 GLU A C 1
ATOM 695 O O . GLU A 1 87 ? 4.318 -2.613 -28.035 1.00 98.62 87 GLU A O 1
ATOM 700 N N . GLU A 1 88 ? 3.293 -4.353 -27.055 1.00 98.56 88 GLU A N 1
ATOM 701 C CA . GLU A 1 88 ? 1.999 -3.694 -26.906 1.00 98.56 88 GLU A CA 1
ATOM 702 C C . GLU A 1 88 ? 2.066 -2.577 -25.862 1.00 98.56 88 GLU A C 1
ATOM 704 O O . GLU A 1 88 ? 1.642 -1.455 -26.141 1.00 98.56 88 GLU A O 1
ATOM 709 N N . ALA A 1 89 ? 2.662 -2.839 -24.697 1.00 98.44 89 ALA A N 1
ATOM 710 C CA . ALA A 1 89 ? 2.817 -1.845 -23.640 1.00 98.44 89 ALA A CA 1
ATOM 711 C C . ALA A 1 89 ? 3.636 -0.629 -24.103 1.00 98.44 89 ALA A C 1
ATOM 713 O O . ALA A 1 89 ? 3.260 0.516 -23.834 1.00 98.44 89 ALA A O 1
ATOM 714 N N . VAL A 1 90 ? 4.722 -0.863 -24.846 1.00 98.62 90 VAL A N 1
ATOM 715 C CA . VAL A 1 90 ? 5.551 0.196 -25.437 1.00 98.62 90 VAL A CA 1
ATOM 716 C C . VAL A 1 90 ? 4.761 1.015 -26.456 1.00 98.62 90 VAL A C 1
ATOM 718 O O . VAL A 1 90 ? 4.831 2.242 -26.414 1.00 98.62 90 VAL A O 1
ATOM 721 N N . ARG A 1 91 ? 3.985 0.364 -27.333 1.00 98.50 91 ARG A N 1
ATOM 722 C CA . ARG A 1 91 ? 3.119 1.039 -28.316 1.00 98.50 91 ARG A CA 1
ATOM 723 C C . ARG A 1 91 ? 2.033 1.899 -27.671 1.00 98.50 91 ARG A C 1
ATOM 725 O O . ARG A 1 91 ? 1.735 2.969 -28.186 1.00 98.50 91 ARG A O 1
ATOM 732 N N . LEU A 1 92 ? 1.428 1.423 -26.583 1.00 98.31 92 LEU A N 1
ATOM 733 C CA . LEU A 1 92 ? 0.358 2.129 -25.868 1.00 98.31 92 LEU A CA 1
ATOM 734 C C . LEU A 1 92 ? 0.867 3.296 -25.016 1.00 98.31 92 LEU A C 1
ATOM 736 O O . LEU A 1 92 ? 0.082 4.149 -24.607 1.00 98.31 92 LEU A O 1
ATOM 740 N N . THR A 1 93 ? 2.162 3.316 -24.707 1.00 97.12 93 THR A N 1
ATOM 741 C CA . THR A 1 93 ? 2.759 4.314 -23.823 1.00 97.12 93 THR A CA 1
ATOM 742 C C . THR A 1 93 ? 4.024 4.899 -24.447 1.00 97.12 93 THR A C 1
ATOM 744 O O . THR A 1 93 ? 3.956 5.763 -25.315 1.00 97.12 93 THR A O 1
ATOM 747 N N . SER A 1 94 ? 5.190 4.454 -23.991 1.00 98.19 94 SER A N 1
ATOM 748 C CA . SER A 1 94 ? 6.497 4.713 -24.572 1.00 98.19 94 SER A CA 1
ATOM 749 C C . SER A 1 94 ? 7.499 3.702 -24.001 1.00 98.19 94 SER A C 1
ATOM 751 O O . SER A 1 94 ? 7.262 3.140 -22.924 1.00 98.19 94 SER A O 1
ATOM 753 N N . PRO A 1 95 ? 8.667 3.500 -24.640 1.00 98.19 95 PRO A N 1
ATOM 754 C CA . PRO A 1 95 ? 9.719 2.658 -24.074 1.00 98.19 95 PRO A CA 1
ATOM 755 C C . PRO A 1 95 ? 10.141 3.098 -22.665 1.00 98.19 95 PRO A C 1
ATOM 757 O O . PRO A 1 95 ? 10.411 2.259 -21.809 1.00 98.19 95 PRO A O 1
ATOM 760 N N . GLY A 1 96 ? 10.178 4.412 -22.414 1.00 98.19 96 GLY A N 1
ATOM 761 C CA . GLY A 1 96 ? 10.527 4.973 -21.108 1.00 98.19 96 GLY A CA 1
ATOM 762 C C . GLY A 1 96 ? 9.488 4.642 -20.040 1.00 98.19 96 GLY A C 1
ATOM 763 O O . GLY A 1 96 ? 9.836 4.108 -18.989 1.00 98.19 96 GLY A O 1
ATOM 764 N N . ARG A 1 97 ? 8.201 4.875 -20.328 1.00 97.94 97 ARG A N 1
ATOM 765 C CA . ARG A 1 97 ? 7.115 4.622 -19.369 1.00 97.94 97 ARG A CA 1
ATOM 766 C C . ARG A 1 97 ? 6.969 3.131 -19.058 1.00 97.94 97 ARG A C 1
ATOM 768 O O . ARG A 1 97 ? 6.820 2.773 -17.895 1.00 97.94 97 ARG A O 1
ATOM 775 N N . ALA A 1 98 ? 7.102 2.261 -20.060 1.00 98.31 98 ALA A N 1
ATOM 776 C CA . ALA A 1 98 ? 7.098 0.814 -19.850 1.00 98.31 98 ALA A CA 1
ATOM 777 C C . ALA A 1 98 ? 8.255 0.352 -18.937 1.00 98.31 98 ALA A C 1
ATOM 779 O O . ALA A 1 98 ? 8.057 -0.491 -18.062 1.00 98.31 98 ALA A O 1
ATOM 780 N N . ARG A 1 99 ? 9.456 0.937 -19.084 1.00 98.56 99 ARG A N 1
ATOM 781 C CA . ARG A 1 99 ? 10.611 0.644 -18.212 1.00 98.56 99 ARG A CA 1
ATOM 782 C C . ARG A 1 99 ? 10.398 1.112 -16.777 1.00 98.56 99 ARG A C 1
ATOM 784 O O . ARG A 1 99 ? 10.715 0.351 -15.869 1.00 98.56 99 ARG A O 1
ATOM 791 N N . VAL A 1 100 ? 9.843 2.311 -16.579 1.00 98.44 100 VAL A N 1
ATOM 792 C CA . VAL A 1 100 ? 9.499 2.833 -15.245 1.00 98.44 100 VAL A CA 1
ATOM 793 C C . VAL A 1 100 ? 8.559 1.868 -14.526 1.00 98.44 100 VAL A C 1
ATOM 795 O O . VAL A 1 100 ? 8.868 1.436 -13.421 1.00 98.44 100 VAL A O 1
ATOM 798 N N . TRP A 1 101 ? 7.467 1.452 -15.175 1.00 98.31 101 TRP A N 1
ATOM 799 C CA . TRP A 1 101 ? 6.504 0.523 -14.577 1.00 98.31 101 TRP A CA 1
ATOM 800 C C . TRP A 1 101 ? 7.100 -0.852 -14.283 1.00 98.31 101 TRP A C 1
ATOM 802 O O . TRP A 1 101 ? 6.845 -1.413 -13.218 1.00 98.31 101 TRP A O 1
ATOM 812 N N . ARG A 1 102 ? 7.926 -1.388 -15.189 1.00 98.50 102 ARG A N 1
ATOM 813 C CA . ARG A 1 102 ? 8.631 -2.654 -14.957 1.00 98.50 102 ARG A CA 1
ATOM 814 C C . ARG A 1 102 ? 9.550 -2.566 -13.739 1.00 98.50 102 ARG A C 1
ATOM 816 O O . ARG A 1 102 ? 9.502 -3.455 -12.894 1.00 98.50 102 ARG A O 1
ATOM 823 N N . LEU A 1 103 ? 10.356 -1.503 -13.645 1.00 98.44 103 LEU A N 1
ATOM 824 C CA . LEU A 1 103 ? 11.269 -1.280 -12.523 1.00 98.44 103 LEU A CA 1
ATOM 825 C C . LEU A 1 103 ? 10.499 -1.124 -11.211 1.00 98.44 103 LEU A C 1
ATOM 827 O O . LEU A 1 103 ? 10.793 -1.836 -10.255 1.00 98.44 103 LEU A O 1
ATOM 831 N N . TYR A 1 104 ? 9.492 -0.250 -11.195 1.00 98.38 104 TYR A N 1
ATOM 832 C CA . TYR A 1 104 ? 8.640 -0.011 -10.036 1.00 98.38 104 TYR A CA 1
ATOM 833 C C . TYR A 1 104 ? 8.022 -1.313 -9.515 1.00 98.38 104 TYR A C 1
ATOM 835 O O . TYR A 1 104 ? 8.269 -1.694 -8.375 1.00 98.38 104 TYR A O 1
ATOM 843 N N . MET A 1 105 ? 7.284 -2.048 -10.354 1.00 98.56 105 MET A N 1
ATOM 844 C CA . MET A 1 105 ? 6.580 -3.253 -9.904 1.00 98.56 105 MET A CA 1
ATOM 845 C C . MET A 1 105 ? 7.543 -4.357 -9.455 1.00 98.56 105 MET A C 1
ATOM 847 O O . MET A 1 105 ? 7.274 -5.034 -8.464 1.00 98.56 105 MET A O 1
ATOM 851 N N . ALA A 1 106 ? 8.675 -4.532 -10.147 1.00 98.56 106 ALA A N 1
ATOM 852 C CA . ALA A 1 106 ? 9.682 -5.517 -9.761 1.00 98.56 106 ALA A CA 1
ATOM 853 C 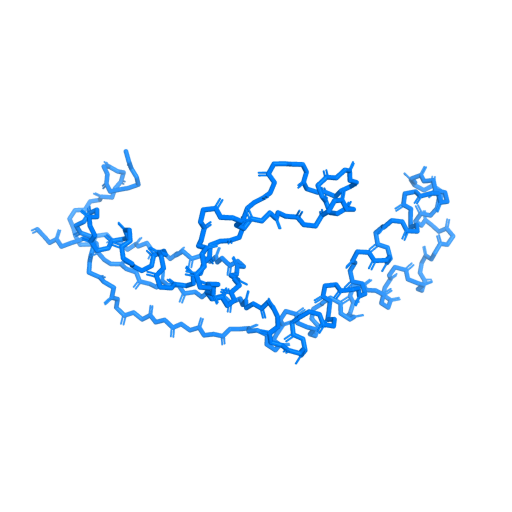C . ALA A 1 106 ? 10.351 -5.163 -8.422 1.00 98.56 106 ALA A C 1
ATOM 855 O O . ALA A 1 106 ? 10.527 -6.039 -7.574 1.00 98.56 106 ALA A O 1
ATOM 856 N N . ALA A 1 107 ? 10.685 -3.887 -8.207 1.00 98.06 107 ALA A N 1
ATOM 857 C CA . ALA A 1 107 ? 11.248 -3.408 -6.949 1.00 98.06 107 ALA A CA 1
ATOM 858 C C . ALA A 1 107 ? 10.230 -3.494 -5.802 1.00 98.06 107 ALA A C 1
ATOM 860 O O . ALA A 1 107 ? 10.567 -3.971 -4.719 1.00 98.06 107 ALA A O 1
ATOM 861 N N . SER A 1 108 ? 8.969 -3.119 -6.039 1.00 98.19 108 SER A N 1
ATOM 862 C CA . SER A 1 108 ? 7.900 -3.260 -5.049 1.00 98.19 108 SER A CA 1
ATOM 863 C C . SER A 1 108 ? 7.671 -4.721 -4.670 1.00 98.19 108 SER A C 1
ATOM 865 O O . SER A 1 108 ? 7.545 -5.003 -3.482 1.00 98.19 108 SER A O 1
ATOM 867 N N . ALA A 1 109 ? 7.694 -5.661 -5.626 1.00 98.62 109 ALA A N 1
ATOM 868 C CA . ALA A 1 109 ? 7.575 -7.091 -5.326 1.00 98.62 109 ALA A CA 1
ATOM 869 C C . ALA A 1 109 ? 8.653 -7.541 -4.326 1.00 98.62 109 ALA A C 1
ATOM 871 O O . ALA A 1 109 ? 8.326 -8.145 -3.307 1.00 98.62 109 ALA A O 1
ATOM 872 N N . LEU A 1 110 ? 9.913 -7.155 -4.560 1.00 98.38 110 LEU A N 1
ATOM 873 C CA . LEU A 1 110 ? 11.020 -7.407 -3.628 1.00 98.38 110 LEU A CA 1
ATOM 874 C C . LEU A 1 110 ? 10.814 -6.711 -2.273 1.00 98.38 110 LEU A C 1
ATOM 876 O O . LEU A 1 110 ? 11.174 -7.262 -1.234 1.00 98.38 110 LEU A O 1
ATOM 880 N N . GLY A 1 111 ? 10.241 -5.506 -2.266 1.00 97.94 111 GLY A N 1
ATOM 881 C CA . GLY A 1 111 ? 9.889 -4.782 -1.045 1.00 97.94 111 GLY A CA 1
ATOM 882 C C . GLY A 1 111 ? 8.904 -5.563 -0.172 1.00 97.94 111 GLY A C 1
ATOM 883 O O . GLY A 1 111 ? 9.138 -5.716 1.028 1.00 97.94 111 GLY A O 1
ATOM 884 N N . PHE A 1 112 ? 7.849 -6.117 -0.776 1.00 98.50 112 PHE A N 1
ATOM 885 C CA . PHE A 1 112 ? 6.899 -6.987 -0.081 1.00 98.50 112 PHE A CA 1
ATOM 886 C C . PHE A 1 112 ? 7.540 -8.314 0.343 1.00 98.50 112 PHE A C 1
ATOM 888 O O . PHE A 1 112 ? 7.368 -8.712 1.492 1.00 98.50 112 PHE A O 1
ATOM 895 N N . GLU A 1 113 ? 8.318 -8.977 -0.520 1.00 98.44 113 GLU A N 1
ATOM 896 C CA . GLU A 1 113 ? 8.994 -10.254 -0.218 1.00 98.44 113 GLU A CA 1
ATOM 897 C C . GLU A 1 113 ? 9.924 -10.143 0.998 1.00 98.44 113 GLU A C 1
ATOM 899 O O . GLU A 1 113 ? 9.884 -10.992 1.891 1.00 98.44 113 GLU A O 1
ATOM 904 N N . HIS A 1 114 ? 10.691 -9.054 1.083 1.00 97.75 114 HIS A N 1
ATOM 905 C CA . HIS A 1 114 ? 11.649 -8.813 2.164 1.00 97.75 114 HIS A CA 1
ATOM 906 C C . HIS A 1 114 ? 11.059 -8.107 3.393 1.00 97.75 114 HIS A C 1
ATOM 908 O O . HIS A 1 114 ? 11.806 -7.749 4.300 1.00 97.75 114 HIS A O 1
ATOM 914 N N . GLY A 1 115 ? 9.745 -7.870 3.439 1.00 95.69 115 GLY A N 1
ATOM 915 C CA . GLY A 1 115 ? 9.107 -7.234 4.597 1.00 95.69 115 GLY A CA 1
ATOM 916 C C . GLY A 1 115 ? 9.437 -5.750 4.768 1.00 95.69 115 GLY A C 1
ATOM 917 O O . GLY A 1 115 ? 9.218 -5.197 5.841 1.00 95.69 115 GLY A O 1
ATOM 918 N N . ARG A 1 116 ? 9.942 -5.092 3.718 1.00 95.69 116 ARG A N 1
ATOM 919 C CA . ARG A 1 116 ? 10.126 -3.630 3.681 1.00 95.69 116 ARG A CA 1
ATOM 920 C C . ARG A 1 116 ? 8.813 -2.901 3.395 1.00 95.69 116 ARG A C 1
ATOM 922 O O . ARG A 1 116 ? 8.692 -1.725 3.709 1.00 95.69 116 ARG A O 1
ATOM 929 N N . LEU A 1 117 ? 7.848 -3.610 2.814 1.00 97.12 117 LEU A N 1
ATOM 930 C CA . LEU A 1 117 ? 6.469 -3.180 2.608 1.00 97.12 117 LEU A CA 1
ATOM 931 C C . LEU A 1 117 ? 5.516 -4.222 3.203 1.00 97.12 117 LEU A C 1
ATOM 933 O O . LEU A 1 117 ? 5.811 -5.420 3.214 1.00 97.12 117 LEU A O 1
ATOM 937 N N . GLY A 1 118 ? 4.367 -3.755 3.674 1.00 96.62 118 GLY A N 1
ATOM 938 C CA . GLY A 1 118 ? 3.242 -4.549 4.155 1.00 96.62 118 GLY A CA 1
ATOM 939 C C . GLY A 1 118 ? 1.965 -4.196 3.398 1.00 96.62 118 GLY A C 1
ATO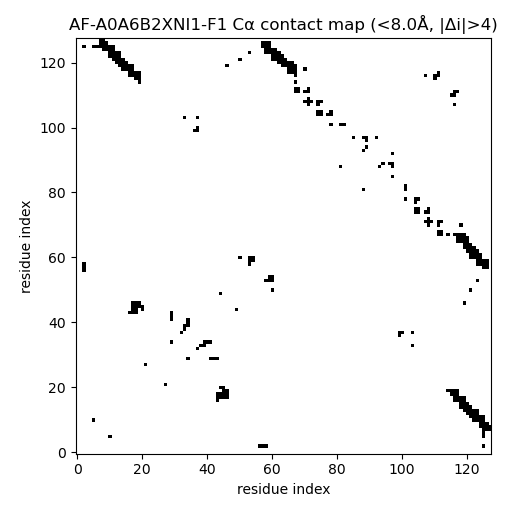M 940 O O . GLY A 1 118 ? 1.864 -3.141 2.781 1.00 96.62 118 GLY A O 1
ATOM 941 N N . GLY A 1 119 ? 0.988 -5.096 3.419 1.00 97.00 119 GLY A N 1
ATOM 942 C CA . GLY A 1 119 ? -0.361 -4.842 2.918 1.00 97.00 119 GLY A CA 1
ATOM 943 C C . GLY A 1 119 ? -1.340 -5.334 3.967 1.00 97.00 119 GLY A C 1
ATOM 944 O O . GLY A 1 119 ? -1.210 -6.474 4.408 1.00 97.00 119 GLY A O 1
ATOM 945 N N . ASN A 1 120 ? -2.269 -4.490 4.404 1.00 98.19 120 ASN A N 1
ATOM 946 C CA . ASN A 1 120 ? -3.095 -4.765 5.574 1.00 98.19 120 ASN A CA 1
ATOM 947 C C . ASN A 1 120 ? -4.552 -4.375 5.334 1.00 98.19 120 ASN A C 1
ATOM 949 O O . ASN A 1 120 ? -4.834 -3.339 4.730 1.00 98.19 120 ASN A O 1
ATOM 953 N N . GLN A 1 121 ? -5.472 -5.185 5.849 1.00 98.69 121 GLN A N 1
ATOM 954 C CA . GLN A 1 121 ? -6.875 -4.823 6.018 1.00 98.69 121 GLN A CA 1
ATOM 955 C C . GLN A 1 121 ? -7.152 -4.609 7.503 1.00 98.69 121 GLN A C 1
ATOM 957 O O . GLN A 1 121 ? -6.908 -5.497 8.310 1.00 98.69 121 GLN A O 1
ATOM 962 N N . VAL A 1 122 ? -7.633 -3.420 7.860 1.00 98.62 122 VAL A N 1
ATOM 963 C CA . VAL A 1 122 ? -8.056 -3.076 9.221 1.00 98.62 122 VAL A CA 1
ATOM 964 C C . VAL A 1 122 ? -9.568 -2.910 9.208 1.00 98.62 122 VAL A C 1
ATOM 966 O O . VAL A 1 122 ? -10.088 -1.976 8.591 1.00 98.62 122 VAL A O 1
ATOM 969 N N . LEU A 1 123 ? -10.278 -3.825 9.864 1.00 98.62 123 LEU A N 1
ATOM 970 C CA . LEU A 1 123 ? -11.715 -3.714 10.078 1.00 98.62 123 LEU A CA 1
ATOM 971 C C . LEU A 1 123 ? -11.957 -2.951 11.374 1.00 98.62 123 LEU A C 1
ATOM 973 O O . LEU A 1 123 ? -11.506 -3.368 12.439 1.00 98.62 123 LEU A O 1
ATOM 977 N N . ALA A 1 124 ? -12.730 -1.878 11.296 1.00 98.50 124 ALA A N 1
ATOM 978 C CA . ALA A 1 124 ? -13.134 -1.090 12.445 1.00 98.50 124 ALA A CA 1
ATOM 979 C C . ALA A 1 124 ? -14.646 -0.843 12.444 1.00 98.50 124 ALA A C 1
ATOM 981 O O . ALA A 1 124 ? -15.313 -0.907 11.407 1.00 98.50 124 ALA A O 1
ATOM 982 N N . VAL A 1 125 ? -15.201 -0.582 13.622 1.00 98.31 125 VAL A N 1
ATOM 983 C CA . VAL A 1 125 ? -16.629 -0.330 13.833 1.00 98.31 125 VAL A CA 1
ATOM 984 C C . VAL A 1 125 ? -16.790 1.011 14.522 1.00 98.31 125 VAL A C 1
ATOM 986 O O . VAL A 1 125 ? -16.068 1.302 15.470 1.00 98.31 125 VAL A O 1
ATOM 989 N N . LYS A 1 126 ? -17.740 1.822 14.055 1.00 97.88 126 LYS A N 1
ATOM 990 C CA . LYS A 1 126 ? -18.197 3.000 14.787 1.00 97.88 126 LYS A CA 1
ATOM 991 C C . LYS A 1 126 ? -19.074 2.524 15.947 1.00 97.88 126 LYS A C 1
ATOM 993 O O . LYS A 1 126 ? -20.127 1.941 15.666 1.00 97.88 126 LYS A O 1
ATOM 998 N N . PRO A 1 127 ? -18.677 2.718 17.215 1.00 93.06 127 PRO A N 1
ATOM 999 C CA . PRO A 1 127 ? -19.505 2.339 18.353 1.00 93.06 127 PRO A CA 1
ATOM 1000 C C . PRO A 1 127 ? -20.875 3.033 18.313 1.00 93.06 127 PRO A C 1
ATOM 1002 O O . PRO A 1 127 ? -21.062 4.024 17.604 1.00 93.06 127 PRO A O 1
ATOM 1005 N N . ALA A 1 128 ? -21.846 2.451 19.019 1.00 84.31 128 ALA A N 1
ATOM 1006 C CA . ALA A 1 128 ? -23.219 2.950 19.055 1.00 84.31 128 ALA A CA 1
ATOM 1007 C C . ALA A 1 128 ? -23.348 4.290 19.796 1.00 84.31 128 ALA A C 1
ATOM 1009 O O . ALA A 1 128 ? -22.630 4.467 20.806 1.00 84.31 128 ALA A O 1
#

Sequence (128 aa):
TVDALLAPGGRLLNHQIARPPEPDEEAHRIDEFIDAYVFPDGELSPLGTTVGELERAGFEVRDVEALREHYALTLRAWVARLEDRWEEAVRLTSPGRARVWRLYMAASALGFEHGRLGGNQVLAVKPA

Nearest PDB structures (foldseek):
  7qos-assembly1_A  TM=9.171E-01  e=5.499E-09  Aquifex aeolicus VF5
  1l1e-assembly1_A  TM=8.784E-01  e=7.073E-09  Mycobacterium tuberculosis
  1l1e-assembly2_B  TM=9.120E-01  e=1.327E-08  Mycobacterium tuberculosis
  8t1a-assembly1_A  TM=9.011E-01  e=2.339E-08  Mycobacterium tuberculosis H37Rv
  2fk7-assembly1_A  TM=8.809E-01  e=8.235E-08  Mycobacterium tuberculosis H37Rv

pLDDT: mean 96.12, std 3.75, range [84.19, 98.88]

Radius of gyration: 17.74 Å; Cα contacts (8 Å, |Δi|>4): 177; chains: 1; bounding box: 37×26×47 Å

Mean predicted aligned error: 3.1 Å

Secondary structure (DSSP, 8-state):
-TGGGS-TT-EEEEEEEEBPPPS-STT----HHHHHHT-TT----BHHHHHHHHHHTT-EEEEEEE-HHHHHHHHHHHHHHHHHTHHHHHHHS-HHHHHHHHHHHHHHHHHHHTTSSEEEEEEEE---

Solvent-accessible surface area (backbone atoms only — not comparable to full-atom values): 7136 Å² total; per-residue (Å²): 107,77,65,80,76,46,56,72,64,29,77,45,76,51,75,44,66,24,27,69,79,60,99,53,69,88,75,64,73,68,56,68,64,45,36,75,74,72,43,64,90,56,81,66,54,26,60,67,55,56,53,50,52,42,44,76,69,59,31,47,79,77,47,76,47,81,42,25,68,59,52,20,54,50,28,51,56,47,41,53,54,49,61,79,38,39,73,58,49,28,70,77,66,30,70,65,59,45,48,51,53,47,51,51,36,53,52,48,20,52,30,22,70,71,57,61,28,39,28,37,40,39,34,28,29,36,62,116

Foldseek 3Di:
DVLVVADAFGKDKDKFKAFDDDPDPVPDDDDPLCCVQPNNVDDHHHPVVVVVVCVVVQKAWDDKDWCLLVLLVVLVVVLVVCVVCVVVVCVVPHPVNSVSSNVVSVVVSVCSVVRRMIIMIIMITRHD